Protein AF-A0A7V5H377-F1 (afdb_monomer_lite)

Radius of gyration: 10.26 Å; chains: 1; bounding box: 20×21×30 Å

pLDDT: mean 84.03, std 11.79, range [46.22, 94.12]

Organism: Caldithrix abyssi (NCBI:txid187145)

Foldseek 3Di:
DDPPPPVCVVLVHDPPDDPVSSVVSVVVVVD

Structure (mmCIF, N/CA/C/O backbone):
data_AF-A0A7V5H377-F1
#
_entry.id   AF-A0A7V5H377-F1
#
loop_
_atom_site.group_PDB
_atom_site.id
_atom_site.type_symbol
_atom_site.label_atom_id
_atom_site.label_alt_id
_atom_site.label_comp_id
_atom_site.label_asym_id
_atom_site.label_entity_id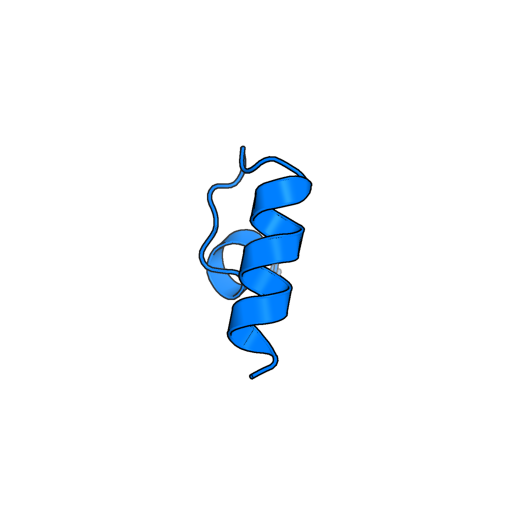
_atom_site.label_seq_id
_atom_site.pdbx_PDB_ins_code
_atom_site.Cartn_x
_atom_site.Cartn_y
_atom_site.Cartn_z
_atom_site.occupancy
_atom_site.B_iso_or_equiv
_atom_site.auth_seq_id
_atom_site.auth_comp_id
_atom_site.auth_asym_id
_atom_site.auth_atom_id
_atom_site.pdbx_PDB_model_num
ATOM 1 N N . MET A 1 1 ? 1.388 9.751 -23.162 1.00 46.22 1 MET A N 1
ATOM 2 C CA . MET A 1 1 ? 0.503 8.702 -22.611 1.00 46.22 1 MET A CA 1
ATOM 3 C C . MET A 1 1 ? 0.801 8.611 -21.125 1.00 46.22 1 MET A C 1
ATOM 5 O O . MET A 1 1 ? 1.908 8.22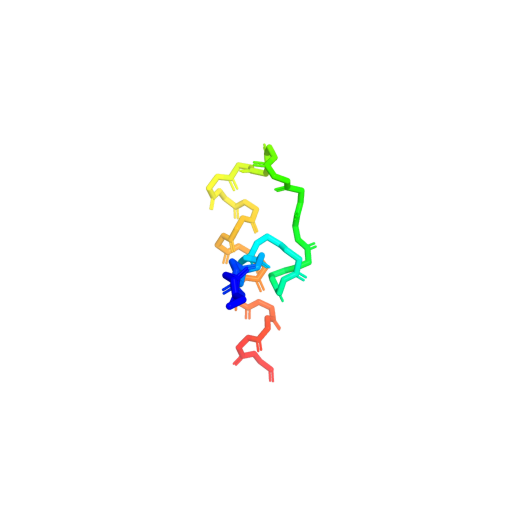5 -20.776 1.00 46.22 1 MET A O 1
ATOM 9 N N . ALA A 1 2 ? -0.093 9.103 -20.265 1.00 54.06 2 ALA A N 1
ATOM 10 C CA . ALA A 1 2 ? 0.14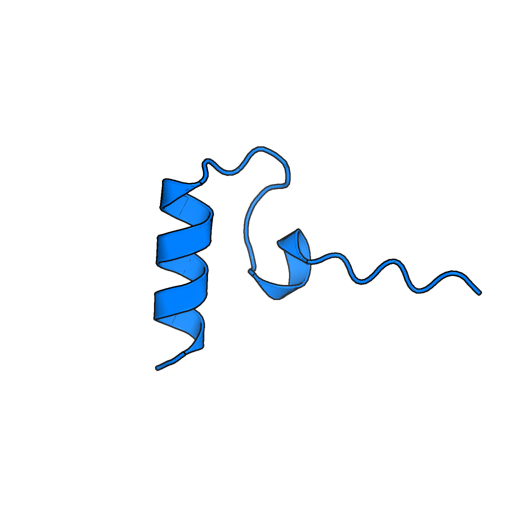8 9.146 -18.824 1.00 54.06 2 ALA A CA 1
ATOM 11 C C . ALA A 1 2 ? 0.050 7.725 -18.252 1.00 54.06 2 ALA A C 1
ATOM 13 O O . ALA A 1 2 ? -1.039 7.228 -17.984 1.00 54.06 2 ALA A O 1
ATOM 14 N N . GLN A 1 3 ? 1.193 7.053 -18.117 1.00 63.19 3 GLN A N 1
ATOM 15 C CA . GLN A 1 3 ? 1.320 5.819 -17.349 1.00 63.19 3 GLN A CA 1
ATOM 16 C C . GLN A 1 3 ? 1.257 6.198 -15.865 1.00 63.19 3 GLN A C 1
ATOM 18 O O . GLN A 1 3 ? 2.276 6.273 -15.179 1.00 63.19 3 GLN A O 1
ATOM 23 N N . ASN A 1 4 ? 0.055 6.510 -15.379 1.00 64.25 4 ASN A N 1
ATOM 24 C CA . ASN A 1 4 ? -0.204 6.529 -13.948 1.00 64.25 4 ASN A CA 1
ATOM 25 C C . ASN A 1 4 ? 0.034 5.100 -13.477 1.00 64.25 4 ASN A C 1
ATOM 27 O O . ASN A 1 4 ? -0.775 4.212 -13.727 1.00 64.25 4 ASN A O 1
ATOM 31 N N . ARG A 1 5 ? 1.218 4.854 -12.914 1.00 70.56 5 ARG A N 1
ATOM 32 C CA . ARG A 1 5 ? 1.541 3.566 -12.316 1.00 70.56 5 ARG A CA 1
ATOM 33 C C . ARG A 1 5 ? 0.560 3.390 -11.176 1.00 70.56 5 ARG A C 1
ATOM 35 O O . ARG A 1 5 ? 0.638 4.118 -10.189 1.00 70.56 5 ARG A O 1
ATOM 42 N N . ASP A 1 6 ? -0.379 2.473 -11.342 1.00 84.56 6 ASP A N 1
ATOM 43 C CA . ASP A 1 6 ? -1.331 2.159 -10.296 1.00 84.56 6 ASP A CA 1
ATOM 44 C C . ASP A 1 6 ? -0.594 1.422 -9.179 1.00 84.56 6 ASP A C 1
ATOM 46 O O . ASP A 1 6 ? -0.459 0.202 -9.162 1.00 84.56 6 ASP A O 1
ATOM 50 N N . TYR A 1 7 ? -0.046 2.205 -8.247 1.00 84.31 7 TYR A N 1
ATOM 51 C CA . TYR A 1 7 ? 0.713 1.702 -7.106 1.00 84.31 7 TYR A CA 1
ATOM 52 C C . TYR A 1 7 ? -0.106 0.711 -6.278 1.00 84.31 7 TYR A C 1
ATOM 54 O O . TYR A 1 7 ? 0.454 -0.237 -5.739 1.00 84.31 7 TYR A O 1
ATOM 62 N N . TYR A 1 8 ? -1.425 0.896 -6.228 1.00 87.06 8 TYR A N 1
ATOM 63 C CA . TYR A 1 8 ? -2.358 -0.018 -5.577 1.00 87.06 8 TYR A CA 1
ATOM 64 C C . TYR A 1 8 ? -2.427 -1.376 -6.288 1.00 87.06 8 TYR A C 1
ATOM 66 O O . TYR A 1 8 ? -2.332 -2.404 -5.626 1.00 87.06 8 TYR A O 1
ATOM 74 N N . GLU A 1 9 ? -2.474 -1.403 -7.625 1.00 85.69 9 GLU A N 1
ATOM 75 C CA . GLU A 1 9 ? -2.436 -2.656 -8.395 1.00 85.69 9 GLU A CA 1
ATOM 76 C C . GLU A 1 9 ? -1.076 -3.352 -8.291 1.00 85.69 9 GLU A C 1
ATOM 78 O O . GLU A 1 9 ? -1.019 -4.568 -8.133 1.00 85.69 9 GLU A O 1
ATOM 83 N N . ILE A 1 10 ? 0.021 -2.586 -8.304 1.00 87.19 10 ILE A N 1
ATOM 84 C CA . ILE A 1 10 ? 1.383 -3.118 -8.125 1.00 87.19 10 ILE A CA 1
ATOM 85 C C . ILE A 1 10 ? 1.542 -3.754 -6.741 1.00 87.19 10 ILE A C 1
ATOM 87 O O . ILE A 1 10 ? 2.155 -4.810 -6.602 1.00 87.19 10 ILE A O 1
ATOM 91 N N . LEU A 1 11 ? 0.993 -3.108 -5.712 1.00 88.12 11 LEU A N 1
ATOM 92 C CA . LEU A 1 11 ? 0.985 -3.632 -4.350 1.00 88.12 11 LEU A CA 1
ATOM 93 C C . LEU A 1 11 ? -0.068 -4.735 -4.146 1.00 88.12 11 LEU A C 1
ATOM 95 O O . LEU A 1 11 ? -0.042 -5.401 -3.113 1.00 88.12 11 LEU A O 1
ATOM 99 N N . GLY A 1 12 ? -0.976 -4.945 -5.105 1.00 89.06 12 GLY A N 1
ATOM 100 C CA . GLY A 1 12 ? -2.075 -5.904 -5.007 1.00 89.06 12 GLY A CA 1
ATOM 101 C C . GLY A 1 12 ? -3.074 -5.573 -3.895 1.00 89.06 12 GLY A C 1
ATOM 102 O O . GLY A 1 12 ? -3.612 -6.484 -3.267 1.00 89.06 12 GLY A O 1
ATOM 103 N N . VAL A 1 13 ? -3.284 -4.286 -3.609 1.00 89.69 13 VAL A N 1
ATOM 104 C CA . VAL A 1 13 ? -4.181 -3.799 -2.550 1.00 89.69 13 VAL A CA 1
ATOM 105 C C . VAL A 1 13 ? -5.287 -2.919 -3.128 1.00 89.69 13 VAL A C 1
ATOM 107 O O . VAL A 1 13 ? -5.118 -2.296 -4.175 1.00 89.69 13 VAL A O 1
ATOM 110 N N . ASP A 1 14 ? -6.425 -2.849 -2.435 1.00 91.19 14 ASP A N 1
ATOM 111 C CA . ASP A 1 14 ? -7.522 -1.952 -2.808 1.00 91.19 14 ASP A CA 1
ATOM 112 C C . ASP A 1 14 ? -7.079 -0.477 -2.735 1.00 91.19 14 ASP A C 1
ATOM 114 O O . ASP A 1 14 ? -6.215 -0.109 -1.935 1.00 91.19 14 ASP A O 1
ATOM 118 N N . ARG A 1 15 ? -7.694 0.401 -3.534 1.00 87.12 15 ARG A N 1
ATOM 119 C CA . ARG A 1 15 ? -7.435 1.853 -3.469 1.00 87.12 15 ARG A CA 1
ATOM 120 C C . ARG A 1 15 ? -7.840 2.459 -2.122 1.00 87.12 15 ARG A C 1
ATOM 122 O O . ARG A 1 15 ? -7.289 3.480 -1.724 1.00 87.12 15 ARG A O 1
ATOM 129 N N . ASN A 1 16 ? -8.774 1.815 -1.425 1.00 89.38 16 ASN A N 1
ATOM 130 C CA . ASN A 1 16 ? -9.220 2.161 -0.080 1.00 89.38 16 ASN A CA 1
ATOM 131 C C . ASN A 1 16 ? -8.468 1.389 1.016 1.00 89.38 16 ASN A C 1
ATOM 133 O O . ASN A 1 16 ? -8.856 1.470 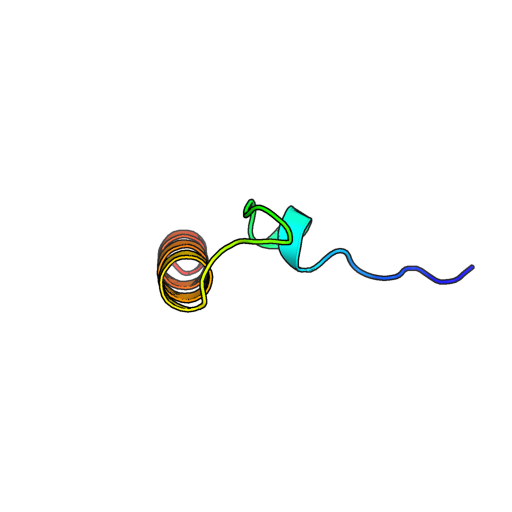2.182 1.00 89.38 16 ASN A O 1
ATOM 137 N N . ALA A 1 17 ? -7.424 0.629 0.665 1.00 91.12 17 ALA A N 1
ATOM 138 C CA . ALA A 1 17 ? -6.644 -0.118 1.640 1.00 91.12 17 ALA A CA 1
ATOM 139 C C . ALA A 1 17 ? -6.057 0.818 2.699 1.00 91.12 17 ALA A C 1
ATOM 141 O O . ALA A 1 17 ? -5.516 1.892 2.411 1.00 91.12 17 ALA A O 1
ATOM 142 N N . SER A 1 18 ? -6.141 0.382 3.950 1.00 94.12 18 SER A N 1
ATOM 143 C CA . SER A 1 18 ? -5.557 1.103 5.069 1.00 94.12 18 SER A CA 1
ATOM 144 C C . SER A 1 18 ? -4.028 1.125 4.967 1.00 94.12 18 SER A C 1
ATOM 146 O O . SER A 1 18 ? -3.394 0.254 4.363 1.00 94.12 18 SER A O 1
ATOM 148 N N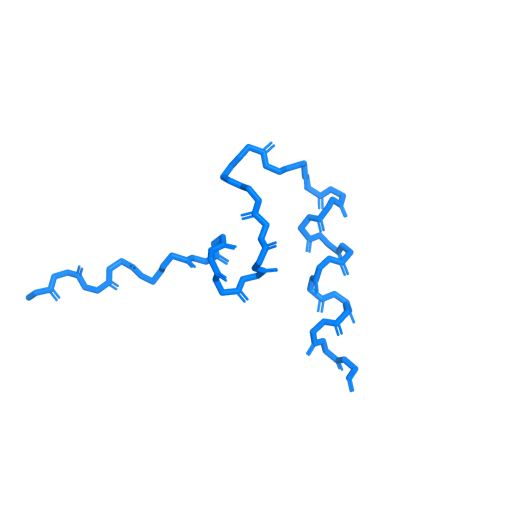 . GLN A 1 19 ? -3.393 2.098 5.624 1.00 91.06 19 GLN A N 1
ATOM 149 C CA . GLN A 1 19 ? -1.927 2.160 5.662 1.00 91.06 19 GLN A CA 1
ATOM 150 C C . GLN A 1 19 ? -1.293 0.884 6.242 1.00 91.06 19 GLN A C 1
ATOM 152 O O . GLN A 1 19 ? -0.182 0.507 5.865 1.00 91.06 19 GLN A O 1
ATOM 157 N N . GLU A 1 20 ? -1.999 0.193 7.141 1.00 93.81 20 GLU A N 1
ATOM 158 C CA . GLU A 1 20 ? -1.550 -1.079 7.702 1.00 93.81 20 GLU A CA 1
ATOM 159 C C . GLU A 1 20 ? -1.506 -2.195 6.651 1.00 93.81 20 GLU A C 1
ATOM 161 O O . GLU A 1 20 ? -0.533 -2.954 6.599 1.00 93.81 20 GLU A O 1
ATOM 166 N N . GLU A 1 21 ? -2.526 -2.273 5.794 1.00 91.44 21 GLU A N 1
ATOM 167 C CA . GLU A 1 21 ? -2.611 -3.235 4.691 1.00 91.44 21 GLU A CA 1
ATOM 168 C C . GLU A 1 21 ? -1.546 -2.965 3.632 1.00 91.44 21 GLU A C 1
ATOM 170 O O . GLU A 1 21 ? -0.828 -3.888 3.249 1.00 91.44 21 GLU A O 1
ATOM 175 N N . ILE A 1 22 ? -1.346 -1.698 3.253 1.00 91.06 22 ILE A N 1
ATOM 176 C CA . ILE A 1 22 ? -0.266 -1.279 2.344 1.00 91.06 22 ILE A CA 1
ATOM 177 C C . ILE A 1 22 ? 1.098 -1.726 2.892 1.00 91.06 22 ILE A C 1
ATOM 179 O O . ILE A 1 22 ? 1.909 -2.320 2.179 1.00 91.06 22 ILE A O 1
ATOM 183 N N . LYS A 1 23 ? 1.351 -1.510 4.189 1.00 91.62 23 LYS A N 1
ATOM 184 C CA . LYS A 1 23 ? 2.613 -1.892 4.842 1.00 91.62 23 LYS A CA 1
ATOM 185 C C . LYS A 1 23 ? 2.788 -3.411 4.960 1.00 91.62 23 LYS A C 1
ATOM 187 O O . LYS A 1 23 ? 3.922 -3.896 4.992 1.00 91.62 23 LYS A O 1
ATOM 192 N N . LYS A 1 24 ? 1.701 -4.179 5.078 1.00 92.19 24 LYS A N 1
ATOM 193 C CA . LYS A 1 24 ? 1.731 -5.653 5.049 1.00 92.19 24 LYS A CA 1
ATOM 194 C C . LYS A 1 24 ? 2.017 -6.164 3.636 1.00 92.19 24 LYS A C 1
ATOM 196 O O . LYS A 1 24 ? 2.904 -7.000 3.481 1.00 92.19 24 LYS A O 1
ATOM 201 N N . ALA A 1 25 ? 1.344 -5.621 2.624 1.00 92.12 25 ALA A N 1
ATOM 202 C CA . ALA A 1 25 ? 1.546 -5.979 1.223 1.00 92.12 25 ALA A CA 1
ATOM 203 C C . ALA A 1 25 ? 2.975 -5.677 0.750 1.00 92.12 25 ALA A C 1
ATOM 205 O O . ALA A 1 25 ? 3.634 -6.555 0.202 1.00 92.12 25 ALA A O 1
ATOM 206 N N . TYR A 1 26 ? 3.506 -4.493 1.077 1.00 90.44 26 TYR A N 1
ATOM 207 C CA . TYR A 1 26 ? 4.897 -4.137 0.779 1.00 90.44 26 TYR A CA 1
ATOM 208 C C . TYR A 1 26 ? 5.897 -5.127 1.392 1.00 90.44 26 TYR A C 1
ATOM 210 O O . TYR A 1 26 ? 6.815 -5.586 0.720 1.00 90.44 26 TYR A O 1
ATOM 218 N N . ARG A 1 27 ? 5.699 -5.507 2.663 1.00 91.31 27 ARG A N 1
ATOM 219 C CA . ARG A 1 27 ? 6.561 -6.491 3.338 1.00 91.31 27 ARG A CA 1
ATOM 220 C C . ARG A 1 27 ? 6.477 -7.883 2.720 1.00 91.31 27 ARG A C 1
ATOM 222 O O . ARG A 1 27 ? 7.487 -8.569 2.679 1.00 91.31 27 ARG A O 1
ATOM 229 N N . LYS A 1 28 ? 5.297 -8.285 2.243 1.00 88.12 28 LYS A N 1
ATOM 230 C CA . LYS A 1 28 ? 5.088 -9.565 1.558 1.00 88.12 28 LYS A CA 1
ATOM 231 C C . LYS A 1 28 ? 5.763 -9.609 0.184 1.00 88.12 28 LYS A C 1
ATOM 233 O O . LYS A 1 28 ? 6.245 -10.663 -0.193 1.00 88.12 28 LYS A O 1
ATOM 238 N N . LEU A 1 29 ? 5.782 -8.493 -0.546 1.00 84.75 29 LEU A N 1
ATOM 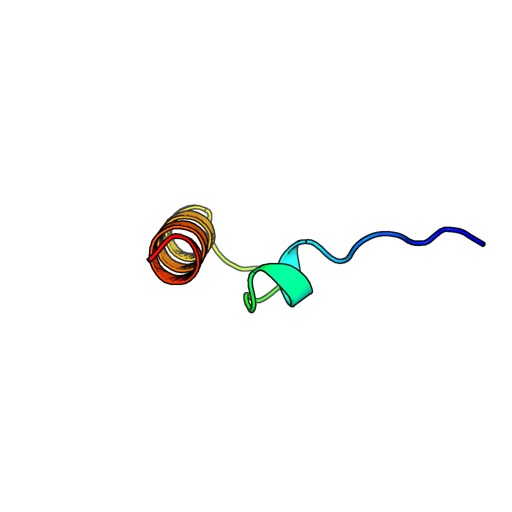239 C CA . LEU A 1 29 ? 6.415 -8.387 -1.868 1.00 84.75 29 LEU A CA 1
ATOM 240 C C . LEU A 1 29 ? 7.944 -8.252 -1.811 1.00 84.75 29 LEU A C 1
ATOM 242 O O . LEU A 1 29 ? 8.609 -8.460 -2.819 1.00 84.75 29 LEU A O 1
ATOM 246 N N . ALA A 1 30 ? 8.495 -7.862 -0.661 1.00 85.00 30 ALA A N 1
ATOM 247 C CA . ALA A 1 30 ? 9.933 -7.689 -0.454 1.00 85.00 30 ALA A CA 1
ATOM 248 C C . ALA A 1 30 ? 10.662 -8.970 0.010 1.00 85.00 30 ALA A C 1
ATOM 250 O O . ALA A 1 30 ? 11.870 -8.915 0.244 1.00 85.00 30 ALA A O 1
ATOM 251 N N . ILE A 1 31 ? 9.938 -10.084 0.177 1.00 75.00 31 ILE A N 1
ATOM 252 C CA . ILE A 1 31 ? 10.455 -11.431 0.480 1.00 75.00 31 ILE A CA 1
ATOM 253 C C . ILE A 1 31 ? 10.379 -12.266 -0.794 1.00 75.00 31 ILE A C 1
ATOM 255 O O . ILE A 1 31 ? 11.372 -12.969 -1.079 1.00 75.00 31 ILE A O 1
#

InterPro domains:
  IPR001623 DnaJ domain [PF00226] (6-30)
  IPR001623 DnaJ domain [PR00625] (8-26)
  IPR001623 DnaJ domain [PR00625] (26-31)
  IPR001623 DnaJ domain [PS50076] (6-31)
  IPR001623 DnaJ domain [cd06257] (6-31)
  IPR036869 Chaperone J-domain superfamily [G3DSA:1.10.287.110] (1-31)
  IPR036869 Chaperone J-domain superfamily [SSF46565] (2-30)

Secondary structure (DSSP, 8-state):
------HHHHHT--TT--HHHHHHHHHHHT-

Sequence (31 aa):
MAQNRDYYEILGVDRNASQEEIKKAYRKLAI